Protein AF-A0A6V7H1F9-F1 (afdb_monomer)

Radius of gyration: 24.12 Å; Cα contacts (8 Å, |Δi|>4): 10; chains: 1; bounding box: 70×28×43 Å

Sequence (64 aa):
AEWKLLTEDEKRPFIDQAKRLRAQHMKEHPDYKYRPRRKPKTLRKEGYPYSIPYPSVPMDAFRA

Organism: NCBI:txid395501

Foldseek 3Di:
DCVVVDDPVRCVVVVVVVVVVVVVCCVVCVPDDDDDDDDPPQPPDPPDPDRDPDDDDPPVVPPD

Secondary structure (DSSP, 8-state):
-GGGTS-HHHHHHHHHHHHHHHHHHHHH-TT----PPPPP-----TT-SS--SS----GGGG--

InterPro domains:
  IPR009071 High mobility group box domain [PF00505] (2-33)
  IPR009071 High mobility group box domain [PS50118] (1-33)
  IPR036910 High mobility group box domain superfamily [G3DSA:1.10.30.10] (1-40)
  IPR036910 High mobility group box domain superfamily [SSF47095] (2-53)
  IPR050140 SRY-related HMG-box transcription factor-like [PTHR10270] (1-58)

pLDDT: mean 81.5, std 16.96, range [46.66, 98.12]

Solvent-accessible surface area (backbone atoms only — not comparable to full-atom values): 4418 Å² total; per-residue (Å²): 123,69,76,79,75,53,52,72,76,73,43,42,65,58,53,52,50,51,50,52,53,50,52,52,49,50,67,79,36,75,82,71,70,93,70,87,77,81,73,84,81,50,70,71,55,92,93,51,101,62,66,59,91,61,85,80,71,65,78,75,77,75,74,122

Mean predicted aligned error: 12.89 Å

Structure (mmCIF, N/CA/C/O backbone):
data_AF-A0A6V7H1F9-F1
#
_entry.id   AF-A0A6V7H1F9-F1
#
loop_
_atom_site.group_PDB
_atom_site.id
_atom_site.type_symbol
_atom_site.label_atom_id
_atom_site.label_alt_id
_atom_site.label_comp_id
_atom_site.label_asym_id
_atom_site.label_entity_id
_atom_site.label_seq_id
_atom_site.pdbx_PDB_ins_code
_atom_site.Cartn_x
_atom_site.Cartn_y
_atom_site.Cartn_z
_atom_site.occupancy
_atom_site.B_iso_or_equiv
_atom_site.auth_seq_id
_atom_site.auth_comp_id
_atom_site.auth_asym_id
_atom_site.auth_atom_id
_atom_site.pdbx_PDB_model_num
ATOM 1 N N . ALA A 1 1 ? -4.626 8.946 13.983 1.00 77.88 1 ALA A N 1
ATOM 2 C CA . ALA A 1 1 ? -4.661 8.593 12.549 1.00 77.88 1 ALA A CA 1
ATOM 3 C C . ALA A 1 1 ? -6.112 8.406 12.141 1.00 77.88 1 ALA A C 1
ATOM 5 O O . ALA A 1 1 ? -6.758 7.500 12.656 1.00 77.88 1 ALA A O 1
ATOM 6 N N . GLU A 1 2 ? -6.610 9.276 11.268 1.00 89.31 2 GLU A N 1
ATOM 7 C CA . GLU A 1 2 ? -8.036 9.406 10.924 1.00 89.31 2 GLU A CA 1
ATOM 8 C C . GLU A 1 2 ? -8.590 8.193 10.162 1.00 89.31 2 GLU A C 1
ATOM 10 O O . GLU A 1 2 ? -9.749 7.840 10.325 1.00 89.31 2 GLU A O 1
ATOM 15 N N . TRP A 1 3 ? -7.736 7.454 9.446 1.00 92.56 3 TRP A N 1
ATOM 16 C CA . TRP A 1 3 ? -8.124 6.241 8.712 1.00 92.56 3 TRP A CA 1
ATOM 17 C C . TRP A 1 3 ? -8.829 5.175 9.567 1.00 92.56 3 TRP A C 1
ATOM 19 O O . TRP A 1 3 ? -9.705 4.463 9.084 1.00 92.56 3 TRP A O 1
ATOM 29 N N . LYS A 1 4 ? -8.447 5.044 10.845 1.00 94.25 4 LYS A N 1
ATOM 30 C CA . LYS A 1 4 ? -9.042 4.047 11.751 1.00 94.25 4 LYS A CA 1
ATOM 31 C C . LYS A 1 4 ? -10.466 4.407 12.182 1.00 94.25 4 LYS A C 1
ATOM 33 O O . LYS A 1 4 ? -11.163 3.526 12.668 1.00 94.25 4 LYS A O 1
ATOM 38 N N . LEU A 1 5 ? -10.855 5.673 12.038 1.00 95.31 5 LEU A N 1
ATOM 39 C CA . LEU A 1 5 ? -12.162 6.192 12.441 1.00 95.31 5 LEU A CA 1
ATOM 40 C C . LEU A 1 5 ? -13.190 6.131 11.303 1.00 95.31 5 LEU A C 1
ATOM 42 O O . LEU A 1 5 ? -14.380 6.206 11.577 1.00 95.31 5 LEU A O 1
ATOM 46 N N . LEU A 1 6 ? -12.740 5.963 10.054 1.00 94.75 6 LEU A N 1
ATOM 47 C CA . LEU A 1 6 ? -13.619 5.800 8.899 1.00 94.75 6 LEU A CA 1
ATOM 48 C C . LEU A 1 6 ? -14.346 4.450 8.943 1.00 94.75 6 LEU A C 1
ATOM 50 O O . LEU A 1 6 ? -13.757 3.405 9.258 1.00 94.75 6 LEU A O 1
ATOM 54 N N . THR A 1 7 ? -15.613 4.475 8.559 1.00 97.06 7 THR A N 1
ATOM 55 C CA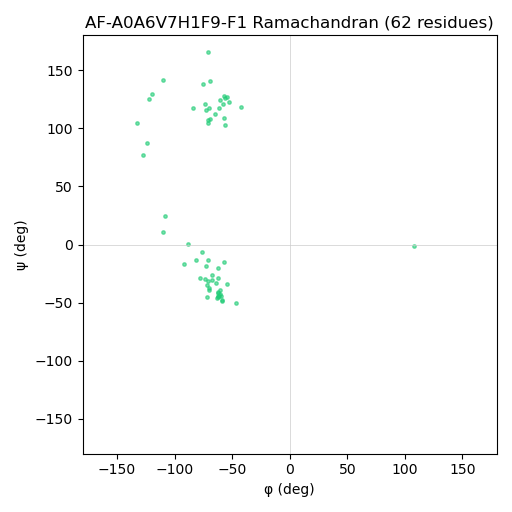 . THR A 1 7 ? -16.439 3.296 8.295 1.00 97.06 7 THR A CA 1
ATOM 56 C C . THR A 1 7 ? -15.996 2.586 7.012 1.00 97.06 7 THR A C 1
ATOM 58 O O . THR A 1 7 ? -15.231 3.117 6.204 1.00 97.06 7 THR A O 1
ATOM 61 N N . GLU A 1 8 ? -16.456 1.353 6.805 1.00 93.56 8 GLU A N 1
ATOM 62 C CA . GLU A 1 8 ? -16.091 0.587 5.606 1.00 93.56 8 GLU A CA 1
ATOM 63 C C . GLU A 1 8 ? -16.598 1.233 4.312 1.00 93.56 8 GLU A C 1
ATOM 65 O O . GLU A 1 8 ? -15.904 1.181 3.297 1.00 93.56 8 GLU A O 1
ATOM 70 N N . ASP A 1 9 ? -17.750 1.902 4.351 1.00 96.81 9 ASP A N 1
ATOM 71 C CA . ASP A 1 9 ? -18.303 2.581 3.178 1.00 96.81 9 ASP A CA 1
ATOM 72 C C . ASP A 1 9 ? -17.508 3.839 2.812 1.00 96.81 9 ASP A C 1
ATOM 74 O O . ASP A 1 9 ? -17.276 4.101 1.633 1.00 96.81 9 ASP A O 1
ATOM 78 N N . GLU A 1 10 ? -16.978 4.553 3.807 1.00 95.94 10 GLU A N 1
ATOM 79 C CA . GLU A 1 10 ? -16.082 5.695 3.591 1.00 95.94 10 GLU A CA 1
ATOM 80 C C . GLU A 1 10 ? -14.702 5.261 3.071 1.00 95.94 10 GLU A C 1
ATOM 82 O O . GLU A 1 10 ? -14.076 5.972 2.285 1.00 95.94 10 GLU A O 1
ATOM 87 N N . LYS A 1 11 ? -14.220 4.072 3.457 1.00 97.06 11 LYS A N 1
ATOM 88 C CA . LYS A 1 11 ? -12.959 3.505 2.939 1.00 97.06 11 LYS A CA 1
ATOM 89 C C . LYS A 1 11 ? -13.102 2.910 1.542 1.00 97.06 11 LYS A C 1
ATOM 91 O O . LYS A 1 11 ? -12.125 2.874 0.790 1.00 97.06 11 LYS A O 1
ATOM 96 N N . ARG A 1 12 ? -14.296 2.428 1.195 1.00 97.12 12 ARG A N 1
ATOM 97 C CA . ARG A 1 12 ? -14.614 1.728 -0.058 1.00 97.12 12 ARG A CA 1
ATOM 98 C C . ARG A 1 12 ? -14.080 2.409 -1.323 1.00 97.12 12 ARG A C 1
ATOM 100 O O . ARG A 1 12 ? -13.365 1.732 -2.065 1.00 97.12 12 ARG A O 1
ATOM 107 N N . PRO A 1 13 ? -14.302 3.720 -1.558 1.00 97.62 13 PRO A N 1
ATOM 108 C CA . PRO A 1 13 ? -13.777 4.384 -2.752 1.00 97.62 13 PRO A CA 1
ATOM 109 C C . PRO A 1 13 ? -12.244 4.337 -2.836 1.00 97.62 13 PRO A C 1
ATOM 111 O O . PRO A 1 13 ? -11.689 4.093 -3.908 1.00 97.62 13 PRO A O 1
ATOM 114 N N . PHE A 1 14 ? -11.541 4.491 -1.710 1.00 97.00 14 PHE A N 1
ATOM 115 C CA . PHE A 1 14 ? -10.076 4.427 -1.669 1.00 97.00 14 PHE A CA 1
ATOM 116 C C . PHE A 1 14 ? -9.556 3.010 -1.918 1.00 97.00 14 PHE A C 1
ATOM 118 O O . PHE A 1 14 ? -8.562 2.822 -2.622 1.00 97.00 14 PHE A O 1
ATOM 125 N N . ILE A 1 15 ? -10.239 2.003 -1.369 1.00 97.12 15 ILE A N 1
ATOM 126 C CA . ILE A 1 15 ? -9.905 0.592 -1.575 1.00 97.12 15 ILE A CA 1
ATOM 127 C C . ILE A 1 15 ? -10.060 0.220 -3.053 1.00 97.12 15 ILE A C 1
ATOM 129 O O . ILE A 1 15 ? -9.172 -0.413 -3.629 1.00 97.12 15 ILE A O 1
ATOM 133 N N . ASP A 1 16 ? -11.159 0.620 -3.686 1.00 98.12 16 ASP A N 1
ATOM 134 C CA . ASP A 1 16 ? -11.418 0.290 -5.086 1.00 98.12 16 ASP A CA 1
ATOM 135 C C . ASP A 1 16 ? -10.482 1.047 -6.033 1.00 98.12 16 ASP A C 1
ATOM 137 O O . ASP A 1 16 ? -9.947 0.458 -6.978 1.00 98.12 16 ASP A O 1
ATOM 141 N N . GLN A 1 17 ? -10.156 2.304 -5.724 1.00 97.50 17 GLN A N 1
ATOM 142 C CA . GLN A 1 17 ? -9.102 3.032 -6.425 1.00 97.50 17 GLN A CA 1
ATOM 143 C C . GLN A 1 17 ? -7.743 2.328 -6.297 1.00 97.50 17 GLN A C 1
ATOM 145 O O . GLN A 1 17 ? -7.044 2.162 -7.300 1.00 97.50 17 GLN A O 1
ATOM 150 N N . ALA A 1 18 ? -7.372 1.862 -5.100 1.00 98.00 18 ALA A N 1
ATOM 151 C CA . ALA A 1 18 ? -6.126 1.128 -4.884 1.00 98.00 18 ALA A CA 1
ATOM 152 C C . ALA A 1 18 ? -6.086 -0.185 -5.686 1.00 98.00 18 ALA A C 1
ATOM 154 O O . ALA A 1 18 ? -5.064 -0.506 -6.299 1.00 98.00 18 ALA A O 1
ATOM 155 N N . LYS A 1 19 ? -7.204 -0.921 -5.756 1.00 97.81 19 LYS A N 1
ATOM 156 C CA . LYS A 1 19 ? -7.327 -2.114 -6.612 1.00 97.81 19 LYS A CA 1
ATOM 157 C C . LYS A 1 19 ? -7.149 -1.768 -8.089 1.00 97.81 19 LYS A C 1
ATOM 159 O O . LYS A 1 19 ? -6.409 -2.471 -8.777 1.00 97.81 19 LYS A O 1
ATOM 164 N N . ARG A 1 20 ? -7.774 -0.684 -8.570 1.00 98.00 20 ARG A N 1
ATOM 165 C CA . ARG A 1 20 ? -7.641 -0.219 -9.961 1.00 98.00 20 ARG A CA 1
ATOM 166 C C . ARG A 1 20 ? -6.185 0.092 -10.304 1.00 98.00 20 ARG A C 1
ATOM 168 O O . ARG A 1 20 ? -5.683 -0.389 -11.315 1.00 98.00 20 ARG A O 1
ATOM 175 N N . LEU A 1 21 ? -5.500 0.838 -9.437 1.00 97.88 21 LEU A N 1
ATOM 176 C CA . LEU A 1 21 ? -4.083 1.171 -9.607 1.00 97.88 21 LEU A CA 1
ATOM 177 C C . LEU A 1 21 ? -3.201 -0.080 -9.601 1.00 97.88 21 LEU A C 1
ATOM 179 O O . LEU A 1 21 ? -2.314 -0.210 -10.439 1.00 97.88 21 LEU A O 1
ATOM 183 N N . ARG A 1 22 ? -3.472 -1.040 -8.708 1.00 96.00 22 ARG A N 1
ATOM 184 C CA . ARG A 1 22 ? -2.741 -2.312 -8.673 1.00 96.00 22 ARG A CA 1
ATOM 185 C C . ARG A 1 22 ? -2.923 -3.105 -9.966 1.00 96.00 22 ARG A C 1
ATOM 187 O O . ARG A 1 22 ? -1.943 -3.617 -10.492 1.00 96.00 22 ARG A O 1
ATOM 194 N N . ALA A 1 23 ? -4.148 -3.205 -10.479 1.00 96.62 23 ALA A N 1
ATOM 195 C CA . ALA A 1 23 ? -4.425 -3.908 -11.729 1.00 96.62 23 ALA A CA 1
ATOM 196 C C . ALA A 1 23 ? -3.706 -3.253 -12.919 1.00 96.62 23 ALA A C 1
ATOM 198 O O . ALA A 1 23 ? -3.073 -3.951 -13.709 1.00 96.62 23 ALA A O 1
ATOM 199 N N . GLN A 1 24 ? -3.746 -1.920 -13.004 1.00 97.06 24 GLN A N 1
ATOM 200 C CA . GLN A 1 24 ? -3.005 -1.163 -14.011 1.00 97.06 24 GLN A CA 1
ATOM 201 C C . GLN A 1 24 ? -1.497 -1.434 -13.909 1.00 97.06 24 GLN A C 1
ATOM 203 O O . GLN A 1 24 ? -0.877 -1.807 -14.899 1.00 97.06 24 GLN A O 1
ATOM 208 N N . HIS A 1 25 ? -0.930 -1.356 -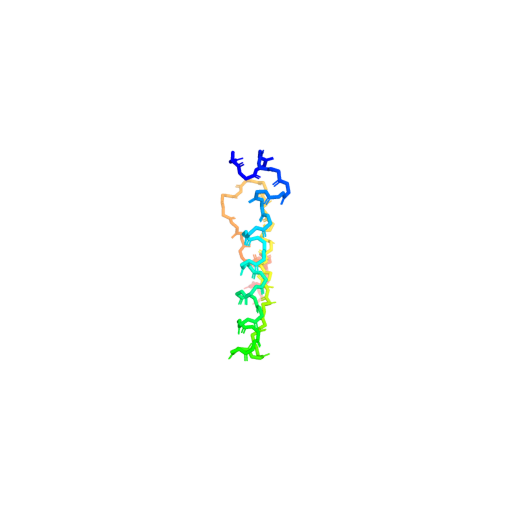12.704 1.00 97.25 25 HIS A N 1
ATOM 209 C CA . HIS A 1 25 ? 0.492 -1.596 -12.476 1.00 97.25 25 HIS A CA 1
ATOM 210 C C . HIS A 1 25 ? 0.926 -3.018 -12.869 1.00 97.25 25 HIS A C 1
ATOM 212 O O . HIS A 1 25 ? 1.952 -3.178 -13.521 1.00 97.25 25 HIS A O 1
ATOM 218 N N . MET A 1 26 ? 0.141 -4.051 -12.533 1.00 96.38 26 MET A N 1
ATOM 219 C CA . MET A 1 26 ? 0.451 -5.433 -12.939 1.00 96.38 26 MET A CA 1
ATOM 220 C C . MET A 1 26 ? 0.323 -5.643 -14.455 1.00 96.38 26 MET A C 1
ATOM 222 O O . MET A 1 26 ? 1.035 -6.475 -15.008 1.00 96.38 26 MET A O 1
ATOM 226 N N . LYS A 1 27 ? -0.57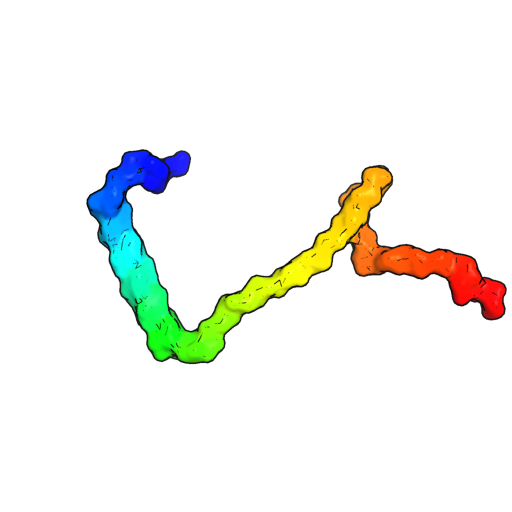0 -4.905 -15.133 1.00 95.81 27 LYS A N 1
ATOM 227 C CA . LYS A 1 27 ? -0.714 -4.952 -16.596 1.00 95.81 27 LYS A CA 1
ATOM 228 C C . LYS A 1 27 ? 0.463 -4.276 -17.304 1.00 95.81 27 LYS A C 1
ATOM 230 O O . LYS A 1 27 ? 0.970 -4.813 -18.280 1.00 95.81 27 LYS A O 1
ATOM 235 N N . GLU A 1 28 ? 0.861 -3.096 -16.836 1.00 96.44 28 GLU A N 1
ATOM 236 C CA . GLU A 1 28 ? 1.956 -2.306 -17.416 1.00 96.44 28 GLU A CA 1
ATOM 237 C C . GLU A 1 28 ? 3.333 -2.902 -17.100 1.00 96.44 28 GLU A C 1
ATOM 239 O O . GLU A 1 28 ? 4.262 -2.780 -17.896 1.00 96.44 28 GLU A O 1
ATOM 244 N N . HIS A 1 29 ? 3.460 -3.582 -15.959 1.00 95.38 29 HIS A N 1
ATOM 245 C CA . HIS A 1 29 ? 4.702 -4.190 -15.502 1.00 95.38 29 HIS A CA 1
ATOM 246 C C . HIS A 1 29 ? 4.492 -5.672 -15.156 1.00 95.38 29 HIS A C 1
ATOM 248 O O . HIS A 1 29 ? 4.442 -6.027 -13.974 1.00 95.38 29 HIS A O 1
ATOM 254 N N . PRO A 1 30 ? 4.402 -6.561 -16.162 1.00 94.44 30 PRO A N 1
ATOM 255 C CA . PRO A 1 30 ? 4.196 -7.992 -15.929 1.00 94.44 30 PRO A CA 1
ATOM 256 C C . PRO A 1 30 ? 5.352 -8.639 -15.146 1.00 94.44 30 PRO A C 1
ATOM 258 O O . PRO A 1 30 ? 5.127 -9.563 -14.367 1.00 94.44 30 PRO A O 1
ATOM 261 N N . ASP A 1 31 ? 6.571 -8.105 -15.280 1.00 94.62 31 ASP A N 1
ATOM 262 C CA . ASP A 1 31 ? 7.762 -8.575 -14.560 1.00 94.62 31 ASP A CA 1
ATOM 263 C C . ASP A 1 31 ? 7.958 -7.909 -13.188 1.00 94.62 31 ASP A C 1
ATOM 265 O O . ASP A 1 31 ? 8.933 -8.199 -12.482 1.00 94.62 31 ASP A O 1
ATOM 269 N N . TYR A 1 32 ? 7.062 -7.000 -12.780 1.00 94.94 32 TYR A N 1
ATOM 270 C CA . TYR A 1 32 ? 7.188 -6.344 -11.485 1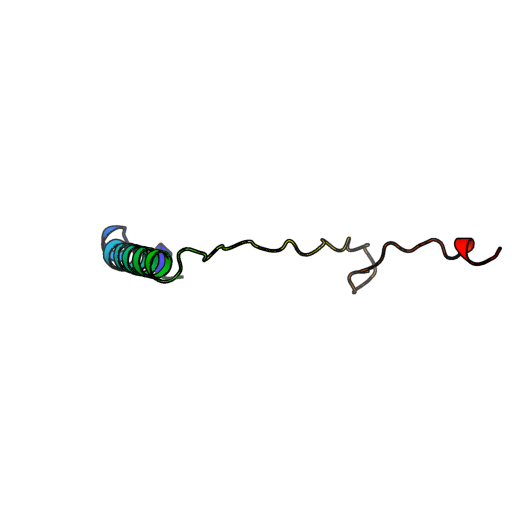.00 94.94 32 TYR A CA 1
ATOM 271 C C . TYR A 1 32 ? 7.123 -7.373 -10.356 1.00 94.94 32 TYR A C 1
ATOM 273 O O . TYR A 1 32 ? 6.112 -8.038 -10.123 1.00 94.94 32 TYR A O 1
ATOM 281 N N . LYS A 1 33 ? 8.219 -7.473 -9.601 1.00 92.69 33 LYS A N 1
ATOM 282 C CA . LYS A 1 33 ? 8.348 -8.426 -8.502 1.00 92.69 33 LYS A CA 1
ATOM 283 C C . LYS A 1 33 ? 8.888 -7.741 -7.258 1.00 92.69 33 LYS A C 1
ATOM 285 O O . LYS A 1 33 ? 10.087 -7.503 -7.124 1.00 92.69 33 LYS A O 1
ATOM 290 N N . TYR A 1 34 ? 8.007 -7.489 -6.296 1.00 94.50 34 TYR A N 1
ATOM 291 C CA . TYR A 1 34 ? 8.406 -7.021 -4.974 1.00 94.50 34 TYR A CA 1
ATOM 292 C C . TYR A 1 34 ? 9.097 -8.154 -4.198 1.00 94.50 34 TYR A C 1
ATOM 294 O O . TYR A 1 34 ? 8.462 -9.120 -3.773 1.00 94.50 34 TYR A O 1
ATOM 302 N N . ARG A 1 35 ? 10.422 -8.055 -4.034 1.00 90.75 35 ARG A N 1
ATOM 303 C CA . ARG A 1 35 ? 11.245 -9.003 -3.262 1.00 90.75 35 ARG A CA 1
ATOM 304 C C . ARG A 1 35 ? 12.016 -8.240 -2.184 1.00 90.75 35 ARG A C 1
ATOM 306 O O . ARG A 1 35 ? 13.151 -7.8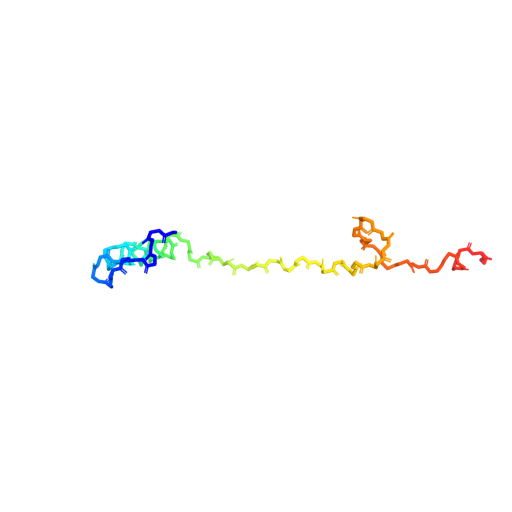32 -2.434 1.00 90.75 35 ARG A O 1
ATOM 313 N N . PRO A 1 36 ? 11.429 -8.023 -0.994 1.00 94.12 36 PRO A N 1
ATOM 314 C CA . PRO A 1 36 ? 12.134 -7.391 0.113 1.00 94.12 36 PRO A CA 1
ATOM 315 C C . PRO A 1 36 ? 13.457 -8.103 0.388 1.00 94.12 36 PRO A C 1
ATOM 317 O O . PRO A 1 36 ? 13.485 -9.303 0.670 1.00 94.12 36 PRO A O 1
ATOM 320 N N . ARG A 1 37 ? 14.569 -7.369 0.326 1.00 90.69 37 ARG A N 1
ATOM 321 C CA . ARG A 1 37 ? 15.874 -7.917 0.692 1.00 90.69 37 ARG A CA 1
ATOM 322 C C . ARG A 1 37 ? 16.033 -7.817 2.202 1.00 90.69 37 ARG A C 1
ATOM 324 O O . ARG A 1 37 ? 16.036 -6.723 2.765 1.00 90.69 37 ARG A O 1
ATOM 331 N N . ARG A 1 38 ? 16.162 -8.966 2.867 1.00 86.44 38 ARG A N 1
ATOM 332 C CA . ARG A 1 38 ? 16.454 -9.008 4.303 1.00 86.44 38 ARG A CA 1
ATOM 333 C C . ARG A 1 38 ? 17.797 -8.322 4.541 1.00 86.44 38 ARG A C 1
ATOM 335 O O . ARG A 1 38 ? 18.801 -8.709 3.947 1.00 86.44 38 ARG A O 1
ATOM 342 N N . LYS A 1 39 ? 17.815 -7.317 5.414 1.00 80.56 39 LYS A N 1
ATOM 343 C CA . LYS A 1 39 ? 19.072 -6.801 5.957 1.00 80.56 39 LYS A CA 1
ATOM 344 C C . LYS A 1 39 ? 19.584 -7.801 7.002 1.00 80.56 39 LYS A C 1
ATOM 346 O O . LYS A 1 39 ? 18.762 -8.320 7.766 1.00 80.56 39 LYS A O 1
ATOM 351 N N . PRO A 1 40 ? 20.892 -8.105 7.041 1.00 78.44 40 PRO A N 1
ATOM 352 C CA . PRO A 1 40 ? 21.448 -8.914 8.115 1.00 78.44 40 PRO A CA 1
ATOM 353 C C . PRO A 1 40 ? 21.142 -8.236 9.455 1.00 78.44 40 PRO A C 1
ATOM 355 O O . PRO A 1 40 ? 21.389 -7.042 9.627 1.00 78.44 40 PRO A O 1
ATOM 358 N N . LYS A 1 41 ? 20.550 -8.987 10.393 1.00 71.38 41 LYS A N 1
ATOM 359 C CA . LYS A 1 41 ? 20.398 -8.525 11.774 1.00 71.38 41 LYS A CA 1
ATOM 360 C C . LYS A 1 41 ? 21.792 -8.500 12.378 1.00 71.38 41 LYS A C 1
ATOM 362 O O . LYS A 1 41 ? 22.369 -9.548 12.640 1.00 71.38 41 LYS A O 1
ATOM 367 N N . THR A 1 42 ? 22.333 -7.314 12.590 1.00 65.38 42 THR A N 1
ATOM 368 C CA . THR A 1 42 ? 23.553 -7.168 13.372 1.00 65.38 42 THR A CA 1
ATOM 369 C C . THR A 1 42 ? 23.196 -7.471 14.817 1.00 65.38 42 THR A C 1
ATOM 371 O O . THR A 1 42 ? 22.342 -6.789 15.390 1.00 65.38 42 THR A O 1
ATOM 374 N N . LEU A 1 43 ? 23.796 -8.515 15.382 1.00 63.78 43 LEU A N 1
ATOM 375 C CA . LEU A 1 43 ? 23.707 -8.795 16.808 1.00 63.78 43 LEU A CA 1
ATOM 376 C C . LEU A 1 43 ? 24.220 -7.550 17.536 1.00 63.78 43 LEU A C 1
ATOM 378 O O . LEU A 1 43 ? 25.404 -7.226 17.462 1.00 63.78 43 LEU A O 1
ATOM 382 N N . ARG A 1 44 ? 23.321 -6.800 18.178 1.00 58.31 44 ARG A N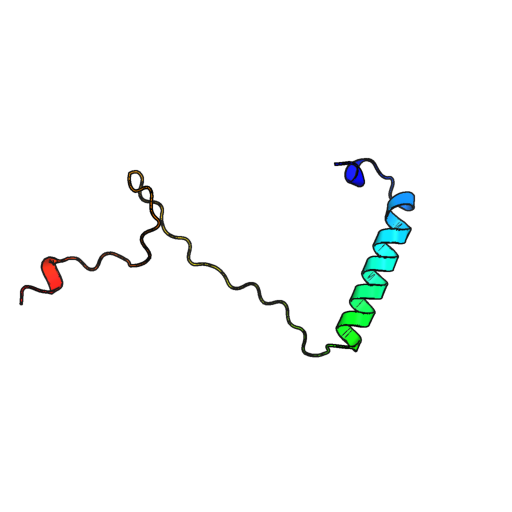 1
ATOM 383 C CA . ARG A 1 44 ? 23.745 -5.764 19.114 1.00 58.31 44 ARG A CA 1
ATOM 384 C C . ARG A 1 44 ? 24.284 -6.505 20.325 1.00 58.31 44 ARG A C 1
ATOM 386 O O . ARG A 1 44 ? 23.514 -7.100 21.069 1.00 58.31 44 ARG A O 1
ATOM 393 N N . LYS A 1 45 ? 25.605 -6.540 20.468 1.00 57.12 45 LYS A N 1
ATOM 394 C CA . LYS A 1 45 ? 26.219 -6.919 21.734 1.00 57.12 45 LYS A CA 1
ATOM 395 C C . LYS A 1 45 ? 26.006 -5.731 22.672 1.00 57.12 45 LYS A C 1
ATOM 397 O O . LYS A 1 45 ? 26.386 -4.613 22.317 1.00 57.12 45 LYS A O 1
ATOM 402 N N . GLU A 1 46 ? 25.336 -5.965 23.799 1.00 56.78 46 GLU A N 1
ATOM 403 C CA . GLU A 1 46 ? 25.237 -5.014 24.915 1.00 56.78 46 GLU A CA 1
ATOM 404 C C . GLU A 1 46 ? 26.621 -4.373 25.134 1.00 56.78 46 GLU A C 1
ATOM 406 O O . GLU A 1 46 ? 27.606 -5.086 25.339 1.00 56.78 46 GLU A O 1
ATOM 411 N N . GLY A 1 47 ? 26.721 -3.048 24.981 1.00 65.38 47 GLY A N 1
ATOM 412 C CA . GLY A 1 47 ? 27.969 -2.296 25.177 1.00 65.38 47 GLY A CA 1
ATOM 413 C C . GLY A 1 47 ? 28.684 -1.745 23.932 1.00 65.38 47 GLY A C 1
ATOM 414 O O . GLY A 1 47 ? 29.689 -1.064 24.104 1.00 65.38 47 GLY A O 1
ATOM 415 N N . TYR A 1 48 ? 28.197 -1.957 22.699 1.00 56.59 48 TYR A N 1
ATOM 416 C CA . TYR A 1 48 ? 28.724 -1.252 21.512 1.00 56.59 48 TYR A CA 1
ATOM 417 C C . TYR A 1 48 ? 27.624 -0.471 20.766 1.00 56.59 48 TYR A C 1
ATOM 419 O O . TYR A 1 48 ? 26.625 -1.064 20.351 1.00 56.59 48 TYR A O 1
ATOM 427 N N . PRO A 1 49 ? 27.786 0.850 20.534 1.00 63.84 49 PRO A N 1
ATOM 428 C CA . PRO A 1 49 ? 26.765 1.666 19.869 1.00 63.84 49 PRO A CA 1
ATOM 429 C C . PRO A 1 49 ? 26.614 1.358 18.369 1.00 63.84 49 PRO A C 1
ATOM 431 O O . PRO A 1 49 ? 25.608 1.742 17.766 1.00 63.84 49 PRO A O 1
ATOM 434 N N . TYR A 1 50 ? 27.564 0.625 17.775 1.00 56.88 50 TYR A N 1
ATOM 435 C CA . TYR A 1 50 ? 27.553 0.250 16.363 1.00 56.88 50 TYR A CA 1
ATOM 436 C C . TYR A 1 50 ? 27.301 -1.239 16.138 1.00 56.88 50 TYR A C 1
ATOM 438 O O . TYR A 1 50 ? 27.811 -2.116 16.832 1.00 56.88 50 TYR A O 1
ATOM 446 N N . SER A 1 51 ? 26.522 -1.506 15.096 1.00 62.09 51 SER A N 1
ATOM 447 C CA . SER A 1 51 ? 26.309 -2.823 14.521 1.00 62.09 51 SER A CA 1
ATOM 448 C C . SER A 1 51 ? 27.608 -3.367 13.923 1.00 62.09 51 SER A C 1
ATOM 450 O O . SER A 1 51 ? 28.064 -2.832 12.913 1.00 62.09 51 SER A O 1
ATOM 452 N N . ILE A 1 52 ? 28.191 -4.422 14.502 1.00 63.00 52 ILE A N 1
ATOM 453 C CA . ILE A 1 52 ? 29.400 -5.045 13.943 1.00 63.00 52 ILE A CA 1
ATOM 454 C C . ILE A 1 52 ? 29.008 -5.816 12.664 1.00 63.00 52 ILE A C 1
ATOM 456 O O . ILE A 1 52 ? 28.218 -6.759 12.754 1.00 63.00 52 ILE A O 1
ATOM 460 N N . PRO A 1 53 ? 29.501 -5.427 11.469 1.00 62.59 53 PRO A N 1
ATOM 461 C CA . PRO A 1 53 ? 29.130 -6.076 10.211 1.00 62.59 53 PRO A CA 1
ATOM 462 C C . PRO A 1 53 ? 29.904 -7.373 9.938 1.00 62.59 53 PRO A C 1
ATOM 464 O O . PRO A 1 53 ? 29.498 -8.138 9.068 1.00 62.59 53 PRO A O 1
ATOM 467 N N . TYR A 1 54 ? 30.984 -7.636 10.678 1.00 59.34 54 TYR A N 1
ATOM 468 C CA . TYR A 1 54 ? 31.799 -8.840 10.541 1.00 59.34 54 TYR A CA 1
ATOM 469 C C . TYR A 1 54 ? 31.801 -9.638 11.848 1.00 59.34 54 TYR A C 1
ATOM 471 O O . TYR A 1 54 ? 32.075 -9.056 12.898 1.00 59.34 54 TYR A O 1
ATOM 479 N N . PRO A 1 55 ? 31.526 -10.956 11.830 1.00 61.62 55 PRO A N 1
ATOM 480 C CA . PRO A 1 55 ? 31.862 -11.790 12.973 1.00 61.62 55 PRO A CA 1
ATOM 481 C C . PRO A 1 55 ? 33.367 -11.638 13.193 1.00 61.62 55 PRO A C 1
ATOM 483 O O . PRO A 1 55 ? 34.148 -11.852 12.267 1.00 61.62 55 PRO A O 1
ATOM 486 N N . SER A 1 56 ? 33.758 -11.173 14.378 1.00 62.22 56 SER A N 1
ATOM 487 C CA . SER A 1 56 ? 35.158 -11.010 14.749 1.00 62.22 56 SER A CA 1
ATOM 488 C C . SER A 1 56 ? 35.848 -12.358 14.590 1.00 62.22 56 SER A C 1
ATOM 490 O O . SER A 1 56 ? 35.668 -13.253 15.417 1.00 62.22 56 SER A O 1
ATOM 492 N N . VAL A 1 57 ? 36.599 -12.516 13.505 1.00 61.88 57 VAL A N 1
ATOM 493 C CA . VAL A 1 57 ? 37.609 -13.563 13.408 1.00 61.88 57 VAL A CA 1
ATOM 494 C C . VAL A 1 57 ? 38.539 -13.340 14.605 1.00 61.88 57 VAL A C 1
ATOM 496 O O . VAL A 1 57 ? 38.966 -12.198 14.805 1.00 61.88 57 VAL A O 1
ATOM 499 N N . PRO A 1 58 ? 38.793 -14.351 15.454 1.00 63.12 58 PRO A N 1
ATOM 500 C CA . PRO A 1 58 ? 39.730 -14.203 16.559 1.00 63.12 58 PRO A CA 1
ATOM 501 C C . PRO A 1 58 ? 41.068 -13.715 16.004 1.00 63.12 58 PRO A C 1
ATOM 503 O O . PRO A 1 58 ? 41.602 -14.312 15.069 1.00 63.12 58 PRO A O 1
ATOM 506 N N . MET A 1 59 ? 41.596 -12.620 16.558 1.00 61.06 59 MET A N 1
ATOM 507 C CA . MET A 1 59 ? 42.879 -12.035 16.138 1.00 61.06 59 MET A CA 1
ATOM 508 C C . MET A 1 59 ? 44.047 -13.035 16.249 1.00 61.06 59 MET A C 1
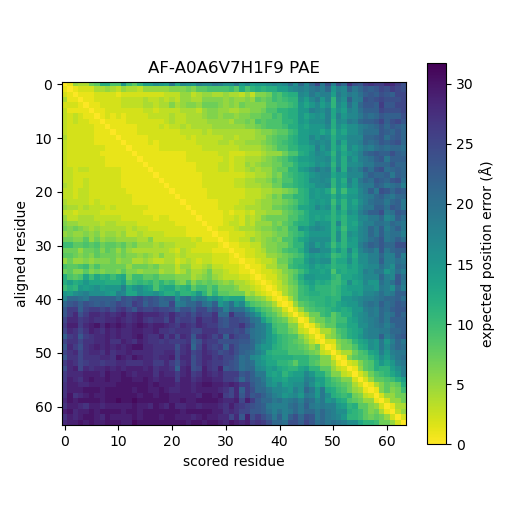ATOM 510 O O . MET A 1 59 ? 45.087 -12.836 15.627 1.00 61.06 59 MET A O 1
ATOM 514 N N . ASP A 1 60 ? 43.847 -14.139 16.973 1.00 59.25 60 ASP A N 1
ATOM 515 C CA . ASP A 1 60 ? 44.784 -15.255 17.104 1.00 59.25 60 ASP A CA 1
ATOM 516 C C . ASP A 1 60 ? 45.073 -15.974 15.770 1.00 59.25 60 ASP A C 1
ATOM 518 O O . ASP A 1 60 ? 46.109 -16.619 15.635 1.00 59.25 60 ASP A O 1
ATOM 522 N N . ALA A 1 61 ? 44.207 -15.836 14.757 1.00 57.88 61 ALA A N 1
ATOM 523 C CA . ALA A 1 61 ? 44.350 -16.509 13.461 1.00 57.88 61 ALA A CA 1
ATOM 524 C C . ALA A 1 61 ? 45.417 -15.900 12.520 1.00 57.88 61 ALA A C 1
ATOM 526 O O . ALA A 1 61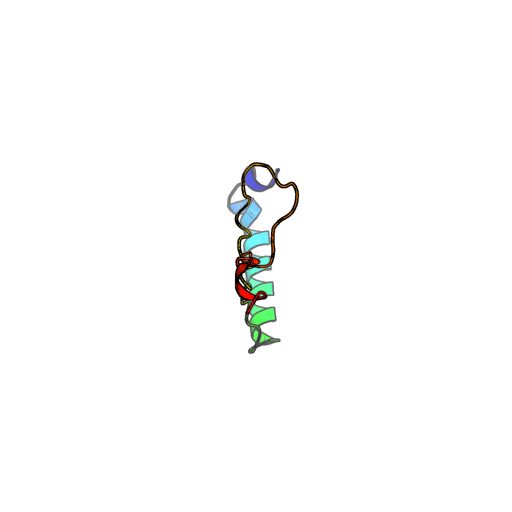 ? 45.689 -16.476 11.471 1.00 57.88 61 ALA A O 1
ATOM 527 N N . PHE A 1 62 ? 46.027 -14.761 12.873 1.00 57.75 62 PHE A N 1
ATOM 528 C CA . PHE A 1 62 ? 47.044 -14.078 12.051 1.00 57.75 62 PHE A CA 1
ATOM 529 C C . PHE A 1 62 ? 48.464 -14.129 12.636 1.00 57.75 62 PHE A C 1
ATOM 531 O O . PHE A 1 62 ? 49.345 -13.419 12.155 1.00 57.75 62 PHE A O 1
ATOM 538 N N . ARG A 1 63 ? 48.705 -14.943 13.674 1.00 58.19 63 ARG A N 1
ATOM 539 C CA . ARG A 1 63 ? 50.022 -15.057 14.329 1.00 58.19 63 ARG A CA 1
ATOM 540 C C . ARG A 1 63 ? 50.764 -16.372 14.046 1.00 58.19 63 ARG A C 1
ATOM 542 O O . ARG A 1 63 ? 51.591 -16.769 14.863 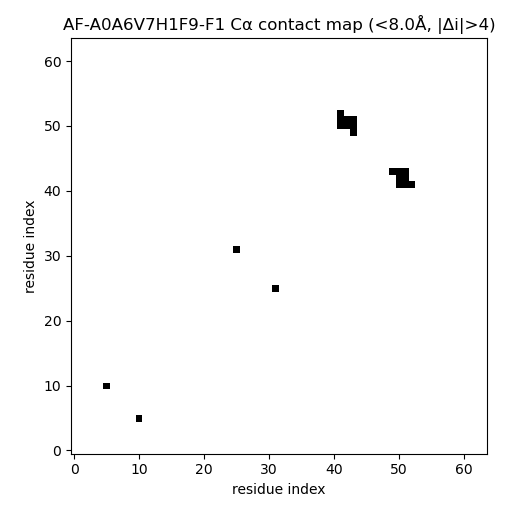1.00 58.19 63 ARG A O 1
ATOM 549 N N . ALA A 1 64 ? 50.460 -17.033 12.929 1.00 46.66 64 ALA A N 1
ATOM 550 C CA . ALA A 1 64 ? 51.234 -18.171 12.425 1.00 46.66 64 ALA A CA 1
ATOM 551 C C . ALA A 1 64 ? 52.358 -17.697 11.496 1.00 46.66 64 ALA A C 1
ATOM 553 O O . ALA A 1 64 ? 52.077 -16.809 10.659 1.00 46.66 64 ALA A O 1
#